Protein AF-A0A562S3Z0-F1 (afdb_monomer_lite)

Foldseek 3Di:
DDPVLVVCVVVVHDPVVSVVVCVVVVNDDPLNVVVVCCVVVNDHPVVSPVPDDDDD

Sequence (56 aa):
MTEAVRALIAKGASILEINEMARQAGFQSMRYDGMKKVLAGLTSLDELERVTMGDV

InterPro domains:
  IPR027417 P-loop containing nucleoside triphosphate hydrolase [G3DSA:3.40.50.300] (1-55)

pLDDT: mean 91.68, std 7.31, range [57.88, 98.0]

Secondary structure (DSSP, 8-state):
--HHHHHHHHTT--HHHHHHHHHHTTPPPHHHHHHHHHHTTSS-HHHHHHH-----

Organism: NCBI:txid622671

Radius of gyration: 14.2 Å; chains: 1; bounding box: 25×23×35 Å

Structure (mmCIF, N/CA/C/O backbone):
data_AF-A0A562S3Z0-F1
#
_entry.id   AF-A0A562S3Z0-F1
#
loop_
_atom_site.group_PDB
_atom_site.id
_atom_site.type_symbol
_atom_site.label_atom_id
_atom_site.label_alt_id
_atom_site.label_comp_id
_atom_site.label_asym_id
_atom_site.label_entity_id
_atom_site.label_seq_id
_atom_site.pdbx_PDB_ins_code
_atom_site.Cartn_x
_atom_site.Cartn_y
_atom_site.Cartn_z
_atom_site.occupancy
_atom_site.B_iso_or_equiv
_atom_site.auth_seq_id
_atom_site.auth_comp_id
_atom_site.auth_asym_id
_atom_site.auth_atom_id
_atom_site.pdbx_PDB_model_num
ATOM 1 N N . MET A 1 1 ? 6.554 2.077 12.337 1.00 67.75 1 MET A N 1
ATOM 2 C CA . MET A 1 1 ? 5.183 2.390 12.797 1.00 67.75 1 MET A CA 1
ATOM 3 C C . MET A 1 1 ? 5.174 3.819 13.305 1.00 67.75 1 MET A C 1
ATOM 5 O O . MET A 1 1 ? 6.018 4.135 14.136 1.00 67.75 1 MET A O 1
ATOM 9 N N . THR A 1 2 ? 4.308 4.677 12.766 1.00 88.06 2 THR A N 1
ATOM 10 C CA . THR A 1 2 ? 4.220 6.084 13.185 1.00 88.06 2 THR A CA 1
ATOM 11 C C . THR A 1 2 ? 3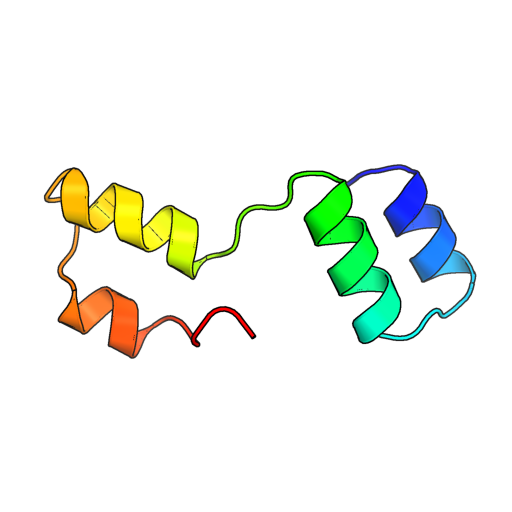.423 6.226 14.477 1.00 88.06 2 THR A C 1
ATOM 13 O O . THR A 1 2 ? 2.595 5.374 14.809 1.00 88.06 2 THR A O 1
ATOM 16 N N . GLU A 1 3 ? 3.658 7.318 15.203 1.00 90.88 3 GLU A N 1
ATOM 17 C CA . GLU A 1 3 ? 2.964 7.578 16.467 1.00 90.88 3 GLU A CA 1
ATOM 18 C C . GLU A 1 3 ? 1.461 7.829 16.265 1.00 90.88 3 GLU A C 1
ATOM 20 O O . GLU A 1 3 ? 0.642 7.396 17.072 1.00 90.88 3 GLU A O 1
ATOM 25 N N . ALA A 1 4 ? 1.075 8.414 15.126 1.00 89.88 4 ALA A N 1
ATOM 26 C CA . ALA A 1 4 ? -0.327 8.612 14.761 1.00 89.88 4 ALA A CA 1
ATOM 27 C C . ALA A 1 4 ? -1.098 7.284 14.635 1.00 89.88 4 ALA A C 1
ATOM 29 O O . ALA A 1 4 ? -2.188 7.144 15.187 1.00 89.88 4 ALA A O 1
ATOM 30 N N . VAL A 1 5 ? -0.511 6.279 13.974 1.00 91.56 5 VAL A N 1
ATOM 31 C CA . VAL A 1 5 ? -1.126 4.946 13.845 1.00 91.56 5 VAL A CA 1
ATOM 32 C C . VAL A 1 5 ? -1.171 4.233 15.198 1.00 91.56 5 VAL A C 1
ATOM 34 O O . VAL A 1 5 ? -2.172 3.598 15.524 1.00 91.56 5 VAL A O 1
ATOM 37 N N . ARG A 1 6 ? -0.134 4.386 16.034 1.00 91.88 6 ARG A N 1
ATOM 38 C CA . ARG A 1 6 ? -0.124 3.828 17.397 1.00 91.88 6 ARG A CA 1
ATOM 39 C C . ARG A 1 6 ? -1.285 4.368 18.236 1.00 91.88 6 ARG A C 1
ATOM 41 O O . ARG A 1 6 ? -1.960 3.594 18.912 1.00 91.88 6 ARG A O 1
ATOM 48 N N . ALA A 1 7 ? -1.536 5.674 18.165 1.00 93.81 7 ALA A N 1
ATOM 49 C CA . ALA A 1 7 ? -2.637 6.308 18.880 1.00 93.81 7 ALA A CA 1
ATOM 50 C C . ALA A 1 7 ? -4.010 5.805 18.405 1.00 93.81 7 ALA A C 1
ATOM 52 O O . ALA A 1 7 ? -4.908 5.634 19.228 1.00 93.81 7 ALA A O 1
ATOM 53 N N . LEU A 1 8 ? -4.177 5.537 17.106 1.00 93.31 8 LEU A N 1
ATOM 54 C CA . LEU A 1 8 ? -5.409 4.951 16.567 1.00 93.31 8 LEU A CA 1
ATOM 55 C C . LEU A 1 8 ? -5.644 3.522 17.061 1.00 93.31 8 LEU A C 1
ATOM 57 O O . LEU A 1 8 ? -6.756 3.196 17.473 1.00 93.31 8 LEU A O 1
ATOM 61 N N . ILE A 1 9 ? -4.596 2.695 17.095 1.00 93.06 9 ILE A N 1
ATOM 62 C CA . ILE A 1 9 ? -4.680 1.329 17.630 1.00 93.06 9 ILE A CA 1
ATOM 63 C C . ILE A 1 9 ? -5.097 1.360 19.105 1.00 93.06 9 ILE A C 1
ATOM 65 O O . ILE A 1 9 ? -6.008 0.639 19.501 1.00 93.06 9 ILE A O 1
ATOM 69 N N . ALA A 1 10 ? -4.485 2.233 19.913 1.00 95.38 10 ALA A N 1
ATOM 70 C CA . ALA A 1 10 ? -4.813 2.365 21.334 1.00 95.38 10 ALA A CA 1
ATOM 71 C C . ALA A 1 10 ? -6.272 2.790 21.587 1.00 95.38 10 ALA A C 1
ATOM 73 O O . ALA A 1 10 ? -6.840 2.462 22.625 1.00 95.38 10 ALA A O 1
ATOM 74 N N . LYS A 1 11 ? -6.881 3.507 20.637 1.00 95.56 11 LYS A N 1
ATOM 75 C CA . LYS A 1 11 ? -8.280 3.952 20.696 1.00 95.56 11 LYS A CA 1
ATOM 76 C C . LYS A 1 11 ? -9.273 2.930 20.138 1.00 95.56 11 LYS A C 1
ATOM 78 O O . LYS A 1 11 ? -10.470 3.190 20.185 1.00 95.56 11 LYS A O 1
ATOM 83 N N . GLY A 1 12 ? -8.804 1.800 19.601 1.00 94.38 12 GLY A N 1
ATOM 84 C CA . GLY A 1 12 ? -9.665 0.826 18.928 1.00 94.38 12 GLY A CA 1
ATOM 85 C C . GLY A 1 12 ? -10.305 1.379 17.652 1.00 94.38 12 GLY A C 1
ATOM 86 O O . GLY A 1 12 ? -11.443 1.032 17.347 1.00 94.38 12 GLY A O 1
ATOM 87 N N . ALA A 1 13 ? -9.600 2.265 16.940 1.00 94.38 13 ALA A N 1
ATOM 88 C CA . ALA A 1 13 ? -10.080 2.838 15.687 1.00 94.38 13 ALA A CA 1
ATOM 89 C C . ALA A 1 13 ? -10.343 1.751 14.634 1.00 94.38 13 ALA A C 1
ATOM 91 O O . ALA A 1 13 ? -9.736 0.675 14.643 1.00 94.38 13 ALA A O 1
ATOM 92 N N . SER A 1 14 ? -11.243 2.048 13.702 1.00 95.94 14 SER A N 1
ATOM 93 C CA . SER A 1 14 ? -11.587 1.133 12.621 1.00 95.94 14 SER A CA 1
ATOM 94 C C . SER A 1 14 ? -10.407 0.896 11.674 1.00 95.94 14 SER A C 1
ATOM 96 O O . SER A 1 14 ? -9.495 1.714 11.530 1.00 95.94 14 SER A O 1
ATOM 98 N N . ILE A 1 15 ? -10.457 -0.228 10.960 1.00 91.06 15 ILE A N 1
ATOM 99 C CA . ILE A 1 15 ? -9.457 -0.580 9.943 1.00 91.06 15 ILE A CA 1
ATOM 100 C C . ILE A 1 15 ? -9.367 0.502 8.853 1.00 91.06 15 ILE A C 1
ATOM 102 O O . ILE A 1 15 ? -8.273 0.795 8.377 1.00 91.06 15 ILE A O 1
ATOM 106 N N . LEU A 1 16 ? -10.491 1.133 8.494 1.00 91.75 16 LEU A N 1
ATOM 107 C CA . LEU A 1 16 ? -10.532 2.228 7.519 1.00 91.75 16 LEU A CA 1
ATOM 108 C C . LEU A 1 16 ? -9.731 3.448 7.993 1.00 91.75 16 LEU A C 1
ATOM 110 O O . LEU A 1 16 ? -8.912 3.967 7.241 1.00 91.75 16 LEU A O 1
ATOM 114 N N . GLU A 1 17 ? -9.909 3.867 9.247 1.00 93.12 17 GLU A N 1
ATOM 115 C CA . GLU A 1 17 ? -9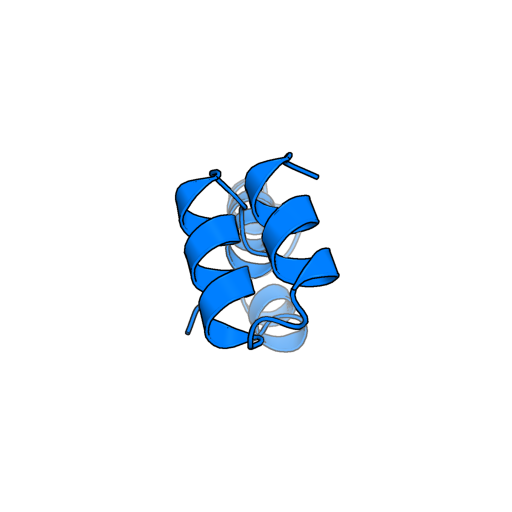.174 5.004 9.823 1.00 93.12 17 GLU A CA 1
ATOM 116 C C . GLU A 1 17 ? -7.671 4.721 9.923 1.00 93.12 17 GLU A C 1
ATOM 118 O O . GLU A 1 17 ? -6.844 5.589 9.639 1.00 93.12 17 GLU A O 1
ATOM 123 N N . ILE A 1 18 ? -7.306 3.491 10.295 1.00 93.12 18 ILE A N 1
ATOM 124 C CA . ILE A 1 18 ? -5.906 3.063 10.368 1.00 93.12 18 ILE A CA 1
ATOM 125 C C . ILE A 1 18 ? -5.269 3.062 8.974 1.00 93.12 18 ILE A C 1
ATOM 127 O O . ILE A 1 18 ? -4.151 3.558 8.825 1.00 93.12 18 ILE A O 1
ATOM 131 N N . ASN A 1 19 ? -5.969 2.542 7.962 1.00 90.00 19 ASN A N 1
ATOM 132 C CA . ASN A 1 19 ? -5.483 2.514 6.582 1.00 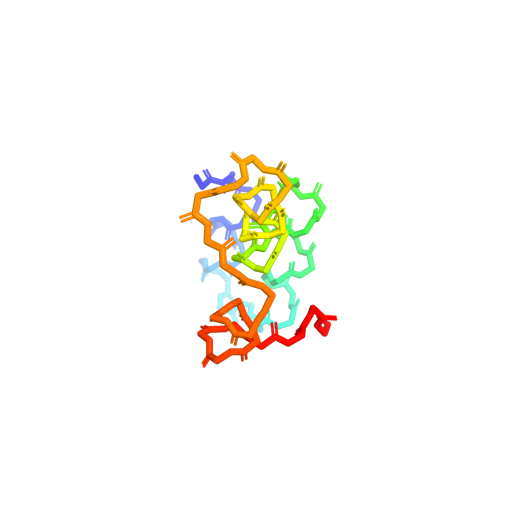90.00 19 ASN A CA 1
ATOM 133 C C . ASN A 1 19 ? -5.303 3.921 6.012 1.00 90.00 19 ASN A C 1
ATOM 135 O O . ASN A 1 19 ? -4.258 4.207 5.430 1.00 90.00 19 ASN A O 1
ATOM 139 N N . GLU A 1 20 ? -6.270 4.813 6.229 1.00 90.94 20 GLU A N 1
ATOM 140 C CA . GLU A 1 20 ? -6.171 6.197 5.766 1.00 90.94 20 GLU A CA 1
ATOM 141 C C . GLU A 1 20 ? -4.972 6.908 6.407 1.00 90.94 20 GLU A C 1
ATOM 143 O O . GLU A 1 20 ? -4.140 7.490 5.708 1.00 90.94 20 GLU A O 1
ATOM 148 N N . MET A 1 21 ? -4.792 6.771 7.726 1.00 92.75 21 MET A N 1
ATOM 149 C CA . MET A 1 21 ? -3.624 7.347 8.395 1.00 92.75 21 MET A CA 1
ATOM 150 C C . MET A 1 21 ? -2.306 6.710 7.964 1.00 92.75 21 MET A C 1
ATOM 152 O O . MET A 1 21 ? -1.296 7.409 7.871 1.00 92.75 21 MET A O 1
ATOM 156 N N . ALA A 1 22 ? -2.281 5.404 7.693 1.00 90.81 22 ALA A N 1
ATOM 157 C CA . ALA A 1 22 ? -1.099 4.740 7.160 1.00 90.81 22 ALA A CA 1
ATOM 158 C C . ALA A 1 22 ? -0.734 5.310 5.780 1.00 90.81 22 ALA A C 1
ATOM 160 O O . ALA A 1 22 ? 0.433 5.634 5.546 1.00 90.81 22 ALA A O 1
ATOM 161 N N . ARG A 1 23 ? -1.723 5.517 4.903 1.00 88.31 23 ARG A N 1
ATOM 162 C CA . ARG A 1 23 ? -1.534 6.111 3.573 1.00 88.31 23 ARG A CA 1
ATOM 163 C C . ARG A 1 23 ? -0.987 7.535 3.666 1.00 88.31 23 ARG A C 1
ATOM 165 O O . ARG A 1 23 ? -0.001 7.855 3.006 1.00 88.31 23 ARG A O 1
ATOM 172 N N . GLN A 1 24 ? -1.557 8.361 4.545 1.00 88.94 24 GLN A N 1
ATOM 173 C CA . GLN A 1 24 ? -1.073 9.722 4.814 1.00 88.94 24 GLN A CA 1
ATOM 174 C C . GLN A 1 24 ? 0.344 9.743 5.399 1.00 88.94 24 GLN A C 1
ATOM 176 O O . GLN A 1 24 ? 1.136 10.6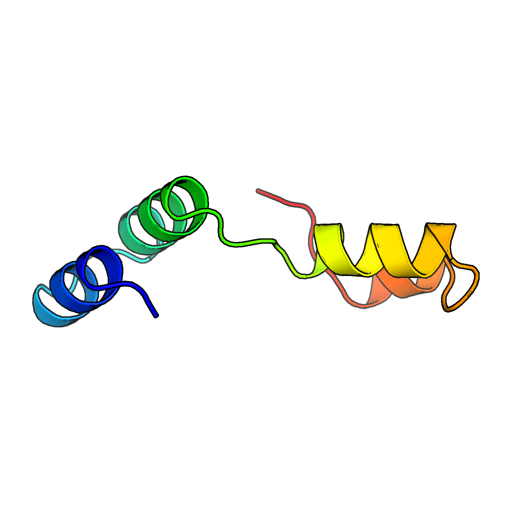28 5.090 1.00 88.94 24 GLN A O 1
ATOM 181 N N . ALA A 1 25 ? 0.692 8.741 6.205 1.00 89.62 25 ALA A N 1
ATOM 182 C CA . ALA A 1 25 ? 2.029 8.571 6.762 1.00 89.62 25 ALA A CA 1
ATOM 183 C C . ALA A 1 25 ? 3.067 8.050 5.745 1.00 89.62 25 ALA A C 1
ATOM 185 O O . ALA A 1 25 ? 4.209 7.786 6.128 1.00 89.62 25 ALA A O 1
ATOM 186 N N . GLY A 1 26 ? 2.695 7.889 4.470 1.00 87.88 26 GLY A N 1
ATOM 187 C CA . GLY A 1 26 ? 3.588 7.431 3.408 1.00 87.88 26 GLY A CA 1
ATOM 188 C C . GLY A 1 26 ? 3.755 5.913 3.348 1.00 87.88 26 GLY A C 1
ATOM 189 O O . GLY A 1 26 ? 4.747 5.431 2.800 1.00 87.88 26 GLY A O 1
ATOM 190 N N . PHE A 1 27 ? 2.816 5.147 3.914 1.00 91.38 27 PHE A N 1
ATOM 191 C CA . PHE A 1 27 ? 2.809 3.697 3.755 1.00 91.38 27 PHE A CA 1
ATOM 192 C C . PHE A 1 27 ? 2.689 3.327 2.274 1.00 91.38 27 PHE A C 1
ATOM 194 O O . PHE A 1 27 ? 1.811 3.808 1.559 1.00 91.38 27 PHE A O 1
ATOM 201 N N . GLN A 1 28 ? 3.585 2.453 1.826 1.00 90.75 28 GLN A N 1
ATOM 202 C CA . GLN A 1 28 ? 3.587 1.917 0.473 1.00 90.75 28 GLN A CA 1
ATOM 203 C C . GLN A 1 28 ? 2.935 0.540 0.483 1.00 90.75 28 GLN A C 1
ATOM 205 O O . GLN A 1 28 ? 3.306 -0.315 1.288 1.00 90.75 28 GLN A O 1
ATOM 210 N N . SER A 1 29 ? 1.975 0.324 -0.414 1.00 91.81 29 SER A N 1
ATOM 211 C CA . SER A 1 29 ? 1.303 -0.965 -0.521 1.00 91.81 29 SER A CA 1
ATOM 212 C C . SER A 1 29 ? 2.243 -2.046 -1.059 1.00 91.81 29 SER A C 1
ATOM 214 O O . SER A 1 29 ? 3.245 -1.777 -1.731 1.00 91.81 29 SER A O 1
ATOM 216 N N . MET A 1 30 ? 1.887 -3.304 -0.795 1.00 93.06 30 MET A N 1
ATOM 217 C CA . MET A 1 30 ? 2.601 -4.453 -1.354 1.00 93.06 30 MET A CA 1
ATOM 218 C C . MET A 1 30 ? 2.561 -4.446 -2.888 1.00 93.06 30 MET A C 1
ATOM 220 O O . MET A 1 30 ? 3.546 -4.806 -3.530 1.00 93.06 30 MET A O 1
ATOM 224 N N . ARG A 1 31 ? 1.450 -3.984 -3.476 1.00 93.31 31 ARG A N 1
ATOM 225 C CA . ARG A 1 31 ? 1.299 -3.859 -4.926 1.00 93.31 31 ARG A CA 1
ATOM 226 C C . ARG A 1 31 ? 2.230 -2.794 -5.505 1.00 93.31 31 ARG A C 1
ATOM 228 O O . ARG A 1 31 ? 2.888 -3.052 -6.511 1.00 93.31 31 ARG A O 1
ATOM 235 N N . TYR A 1 32 ? 2.354 -1.644 -4.841 1.00 93.94 32 TYR A N 1
ATOM 236 C CA . TYR A 1 32 ? 3.290 -0.592 -5.237 1.00 93.94 32 TYR A CA 1
ATOM 237 C C . TYR A 1 32 ? 4.750 -1.071 -5.212 1.00 93.94 32 TYR A C 1
ATOM 239 O O . TYR A 1 32 ? 5.504 -0.833 -6.156 1.00 93.94 32 TYR A O 1
ATOM 247 N N . ASP A 1 33 ? 5.162 -1.779 -4.157 1.00 95.12 33 ASP A N 1
ATOM 248 C CA . ASP A 1 33 ? 6.502 -2.376 -4.090 1.00 95.12 33 ASP A CA 1
ATOM 249 C C . ASP A 1 33 ? 6.715 -3.446 -5.173 1.00 95.12 33 ASP A C 1
ATOM 251 O O . ASP A 1 33 ? 7.740 -3.469 -5.858 1.00 95.12 33 ASP A O 1
ATOM 255 N N . GLY A 1 34 ? 5.711 -4.294 -5.385 1.00 95.31 34 GLY A N 1
ATOM 256 C CA . GLY A 1 34 ? 5.731 -5.312 -6.422 1.00 95.31 34 GLY A CA 1
ATOM 257 C C . GLY A 1 34 ? 5.869 -4.733 -7.831 1.00 95.31 34 GLY A C 1
ATOM 258 O O . GLY A 1 34 ? 6.662 -5.242 -8.619 1.00 95.31 34 GLY A O 1
ATOM 259 N N . MET A 1 35 ? 5.211 -3.610 -8.131 1.00 96.25 35 MET A N 1
ATOM 260 C CA . MET A 1 35 ? 5.398 -2.902 -9.401 1.00 96.25 35 MET A CA 1
ATOM 261 C C . MET A 1 35 ? 6.848 -2.465 -9.624 1.00 96.25 35 MET A C 1
ATOM 263 O O . MET A 1 35 ? 7.368 -2.617 -10.729 1.00 96.25 35 MET A O 1
ATOM 267 N N . LYS A 1 36 ? 7.543 -1.973 -8.590 1.00 96.88 36 LYS A N 1
ATOM 268 C CA . LYS A 1 36 ? 8.971 -1.632 -8.719 1.00 96.88 36 LYS A CA 1
ATOM 269 C C . LYS A 1 36 ? 9.812 -2.861 -9.049 1.00 96.88 36 LYS A C 1
ATOM 271 O O . LYS A 1 36 ? 10.729 -2.771 -9.859 1.00 96.88 36 LYS A O 1
ATOM 276 N N . LYS A 1 37 ? 9.497 -4.011 -8.445 1.00 97.56 37 LYS A N 1
ATOM 277 C CA . LYS A 1 37 ? 10.185 -5.281 -8.723 1.00 97.56 37 LYS A CA 1
ATOM 278 C C . LYS A 1 37 ? 9.946 -5.756 -10.153 1.00 97.56 37 LYS A C 1
ATOM 280 O O . LYS A 1 37 ? 10.885 -6.247 -10.770 1.00 97.56 37 LYS A O 1
ATOM 285 N N . VAL A 1 38 ? 8.739 -5.563 -10.689 1.00 97.75 38 VAL A N 1
ATOM 286 C CA . VAL A 1 38 ? 8.443 -5.828 -12.106 1.00 97.75 38 VAL A CA 1
ATOM 287 C C . VAL A 1 38 ? 9.299 -4.939 -13.004 1.00 97.75 38 VAL A C 1
ATOM 289 O O . VAL A 1 38 ? 9.973 -5.441 -13.898 1.00 97.75 38 VAL A O 1
ATOM 292 N N . LEU A 1 39 ? 9.338 -3.630 -12.735 1.00 97.38 39 LEU A N 1
ATOM 293 C CA . LEU A 1 39 ? 10.146 -2.684 -13.515 1.00 97.38 39 LEU A CA 1
ATOM 294 C C . LEU A 1 39 ? 11.651 -2.984 -13.441 1.00 97.38 39 LEU A C 1
ATOM 296 O O . LEU A 1 39 ? 12.372 -2.754 -14.406 1.00 97.38 39 LEU A O 1
ATOM 300 N N . ALA A 1 40 ? 12.122 -3.524 -12.317 1.00 98.00 40 ALA A N 1
ATOM 301 C CA . ALA A 1 40 ? 13.499 -3.978 -12.141 1.00 98.00 40 ALA A CA 1
ATOM 302 C C . ALA A 1 40 ? 13.786 -5.360 -12.767 1.00 98.00 40 ALA A C 1
ATOM 304 O O . ALA A 1 40 ? 14.918 -5.833 -12.687 1.00 98.00 40 ALA A O 1
ATOM 305 N N . GLY A 1 41 ? 12.786 -6.029 -13.354 1.00 96.88 41 GLY A N 1
ATOM 306 C CA . GLY A 1 41 ? 12.925 -7.362 -13.949 1.00 96.88 41 GLY A CA 1
ATOM 307 C C . GLY A 1 41 ? 13.078 -8.503 -12.935 1.00 96.88 41 GLY A C 1
ATOM 308 O O . GLY A 1 41 ? 13.538 -9.581 -13.296 1.00 96.88 41 GLY A O 1
ATOM 309 N N . LEU A 1 42 ? 12.718 -8.280 -11.666 1.00 97.94 42 LEU A N 1
ATOM 310 C CA . LEU A 1 42 ? 12.849 -9.266 -10.583 1.00 97.94 42 LEU A CA 1
ATOM 311 C C . LEU A 1 42 ? 11.633 -10.196 -10.459 1.00 97.94 42 LEU A C 1
ATOM 313 O O . LEU A 1 42 ? 11.721 -11.243 -9.825 1.00 97.94 42 LEU A O 1
ATOM 317 N N . THR A 1 43 ? 10.489 -9.794 -11.009 1.00 97.06 43 THR A N 1
ATOM 318 C CA . THR A 1 43 ? 9.241 -10.571 -11.029 1.00 97.06 43 THR A CA 1
ATOM 319 C C . THR A 1 43 ? 8.400 -10.188 -12.253 1.00 97.06 43 THR A C 1
ATOM 321 O O . THR A 1 43 ? 8.766 -9.263 -12.980 1.00 97.06 43 THR A O 1
ATOM 324 N N . SER A 1 44 ? 7.286 -10.879 -12.498 1.00 96.88 44 SER A N 1
ATOM 325 C CA . SER A 1 44 ? 6.360 -10.603 -13.605 1.00 96.88 44 SER A CA 1
ATOM 326 C C . SER A 1 44 ? 5.085 -9.887 -13.144 1.00 96.88 44 SER A C 1
ATOM 328 O O . SER A 1 44 ? 4.738 -9.897 -11.960 1.00 96.88 44 SER A O 1
ATOM 330 N N . LEU A 1 45 ? 4.377 -9.263 -14.094 1.00 95.56 45 LEU A N 1
ATOM 331 C CA . LEU A 1 45 ? 3.050 -8.686 -13.846 1.00 95.56 45 LEU A CA 1
ATOM 332 C C . LEU A 1 45 ? 2.056 -9.757 -13.379 1.00 95.56 45 LEU A C 1
ATOM 334 O O . LEU A 1 45 ? 1.365 -9.542 -12.389 1.00 95.56 45 LEU A O 1
ATOM 338 N N . ASP A 1 46 ? 2.061 -10.927 -14.017 1.00 96.62 46 ASP A N 1
ATOM 339 C CA . ASP A 1 46 ? 1.184 -12.045 -13.651 1.00 96.62 46 ASP A CA 1
ATOM 340 C C . ASP A 1 46 ? 1.416 -12.503 -12.205 1.00 96.62 46 ASP A C 1
ATOM 342 O O . ASP A 1 46 ? 0.472 -12.764 -11.460 1.00 96.62 46 ASP A O 1
ATOM 346 N N . GLU A 1 47 ? 2.680 -12.562 -11.774 1.00 96.12 47 GLU A N 1
ATOM 347 C CA . GLU A 1 47 ? 3.017 -12.930 -10.401 1.00 96.12 47 GLU A CA 1
ATOM 348 C C . GLU A 1 47 ? 2.550 -11.862 -9.410 1.00 96.12 47 GLU A C 1
ATOM 350 O O . GLU A 1 47 ? 2.009 -12.190 -8.355 1.00 96.12 47 GLU A O 1
ATOM 355 N N . LEU A 1 48 ? 2.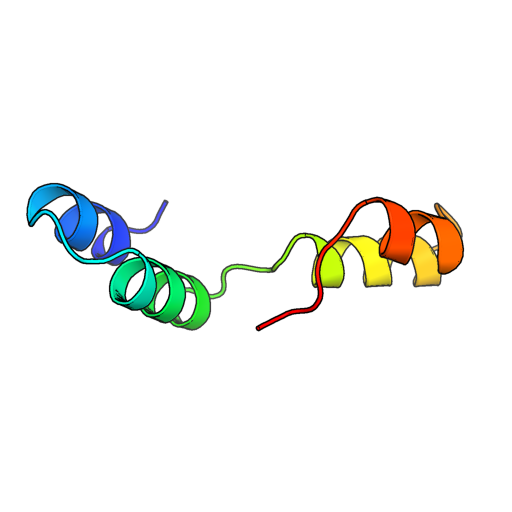701 -10.582 -9.760 1.00 95.62 48 LEU A N 1
ATOM 356 C CA . LEU A 1 48 ? 2.216 -9.473 -8.946 1.00 95.62 48 LEU A CA 1
ATOM 357 C C . LEU A 1 48 ? 0.693 -9.523 -8.758 1.00 95.62 48 LEU A C 1
ATOM 359 O O . LEU A 1 48 ? 0.202 -9.312 -7.648 1.00 95.62 48 LEU A O 1
ATOM 363 N N . GLU A 1 49 ? -0.054 -9.803 -9.822 1.00 94.12 49 GLU A N 1
ATOM 364 C CA . GLU A 1 49 ? -1.511 -9.954 -9.773 1.00 94.12 49 GLU A CA 1
ATOM 365 C C . GLU A 1 49 ? -1.944 -11.192 -8.989 1.00 94.12 49 GLU A C 1
ATOM 367 O O . GLU A 1 49 ? -2.932 -11.137 -8.261 1.00 94.12 49 GLU A O 1
ATOM 372 N N . ARG A 1 50 ? -1.176 -12.283 -9.060 1.00 94.81 50 ARG A N 1
ATOM 373 C CA . ARG A 1 50 ? -1.443 -13.501 -8.288 1.00 94.81 50 ARG A CA 1
ATOM 374 C C . ARG A 1 50 ? -1.308 -13.286 -6.778 1.00 94.81 50 ARG A C 1
ATOM 376 O O . ARG A 1 50 ? -2.055 -13.892 -6.012 1.00 94.81 50 ARG A O 1
ATOM 383 N N . VAL A 1 51 ? -0.343 -12.472 -6.343 1.00 94.75 51 VAL A N 1
ATOM 384 C CA . VAL A 1 51 ? 0.039 -12.352 -4.920 1.00 94.75 51 VAL A CA 1
ATOM 385 C C . VAL A 1 51 ? -0.468 -11.085 -4.230 1.00 94.75 51 VAL A C 1
ATOM 387 O O . VAL A 1 51 ? -0.421 -11.012 -3.003 1.00 94.75 51 VAL A O 1
ATOM 390 N N . THR A 1 52 ? -0.954 -10.088 -4.977 1.00 93.50 52 THR A N 1
ATOM 391 C CA . THR A 1 52 ? -1.438 -8.818 -4.407 1.00 93.50 52 THR A CA 1
ATOM 392 C C . THR A 1 52 ? -2.862 -8.498 -4.832 1.00 93.50 52 THR A C 1
ATOM 394 O O . THR A 1 52 ? -3.259 -8.730 -5.969 1.00 93.50 52 THR A O 1
ATOM 397 N N . MET A 1 53 ? -3.628 -7.902 -3.917 1.00 86.38 53 MET A N 1
ATOM 398 C CA . MET A 1 53 ? -4.911 -7.280 -4.244 1.00 86.38 53 MET A CA 1
ATOM 399 C C . MET A 1 53 ? -4.680 -5.859 -4.777 1.00 86.38 53 MET A C 1
ATOM 401 O O . MET A 1 53 ? -3.654 -5.242 -4.480 1.00 86.38 53 MET A O 1
ATOM 405 N N . GLY A 1 54 ? -5.614 -5.350 -5.588 1.00 76.56 54 GLY A N 1
ATOM 406 C CA . GLY A 1 54 ? -5.587 -3.962 -6.055 1.00 76.56 54 GLY A CA 1
ATOM 407 C C . GLY A 1 54 ? -5.570 -2.976 -4.886 1.00 76.56 54 GLY A C 1
ATOM 408 O O . GLY A 1 54 ? -6.125 -3.273 -3.829 1.00 76.56 54 GLY A O 1
ATOM 409 N N . ASP A 1 55 ? -4.927 -1.822 -5.075 1.00 70.94 55 ASP A N 1
ATOM 410 C CA . ASP A 1 55 ? -4.974 -0.738 -4.094 1.00 70.94 55 ASP A CA 1
ATOM 411 C C . ASP A 1 55 ? -6.413 -0.189 -4.071 1.00 70.94 55 ASP A C 1
ATOM 413 O O . ASP A 1 55 ? -6.814 0.530 -4.988 1.00 70.94 55 ASP A O 1
ATOM 417 N N . VAL A 1 56 ? -7.206 -0.614 -3.082 1.00 57.88 56 VAL A N 1
ATOM 418 C CA . VAL A 1 56 ? -8.548 -0.083 -2.772 1.00 57.88 56 VAL A CA 1
ATOM 419 C C . VAL A 1 56 ? -8.457 1.120 -1.850 1.00 57.88 56 VAL A C 1
ATOM 421 O 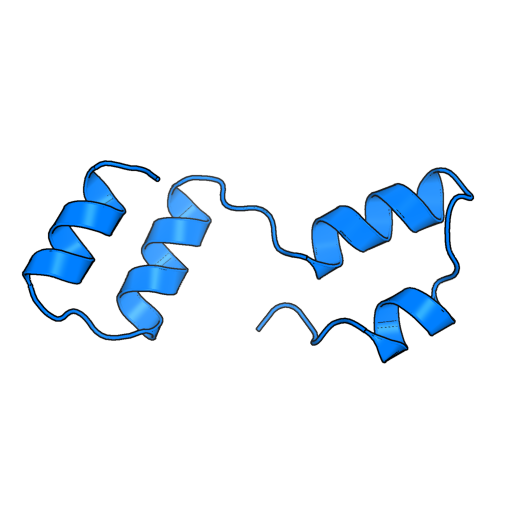O . VAL A 1 56 ? -7.641 1.072 -0.901 1.00 57.88 56 VAL A O 1
#